Protein AF-A0A964A2E5-F1 (afdb_monomer_lite)

pLDDT: mean 71.58, std 12.1, range [39.47, 91.44]

Sequence (120 aa):
MNFITDIFKSQIRKDCERVFTFLEKDGFEKSFAVFGTESTLTYKKNDIRLTLMWYLSGENPWFLIQIKEKEISLEDLEPEIRNRYKFIKPGQQKFLNWAWKFMKRKEYLELIALQIKNAL

Structure (mmCIF, N/CA/C/O backbone):
data_AF-A0A964A2E5-F1
#
_entry.id   AF-A0A964A2E5-F1
#
loop_
_atom_site.group_PDB
_atom_site.id
_atom_site.type_symbol
_atom_site.label_atom_id
_atom_site.label_alt_id
_atom_site.label_comp_id
_atom_site.label_asym_id
_atom_site.label_entity_id
_atom_site.label_seq_id
_atom_site.pdbx_PDB_ins_code
_atom_site.Cartn_x
_atom_site.Cartn_y
_atom_site.Cartn_z
_atom_site.occupancy
_atom_site.B_iso_or_equiv
_atom_site.auth_seq_id
_atom_site.auth_comp_id
_atom_site.auth_asym_id
_atom_site.auth_atom_id
_atom_site.pdbx_PDB_model_num
ATOM 1 N N . MET A 1 1 ? 8.300 -12.867 -27.476 1.00 40.94 1 MET A N 1
ATOM 2 C CA . MET A 1 1 ? 8.451 -12.862 -26.004 1.00 40.94 1 MET A CA 1
ATOM 3 C C . MET A 1 1 ? 7.340 -11.972 -25.456 1.00 40.94 1 MET A C 1
ATOM 5 O O . MET A 1 1 ? 7.319 -10.795 -25.788 1.00 40.94 1 MET A O 1
ATOM 9 N N . ASN A 1 2 ? 6.330 -12.543 -24.791 1.00 39.88 2 ASN A N 1
ATOM 10 C CA . ASN A 1 2 ? 5.103 -11.827 -24.417 1.00 39.88 2 ASN A CA 1
ATOM 11 C C . ASN A 1 2 ? 5.371 -10.857 -23.256 1.00 39.88 2 ASN A C 1
ATOM 13 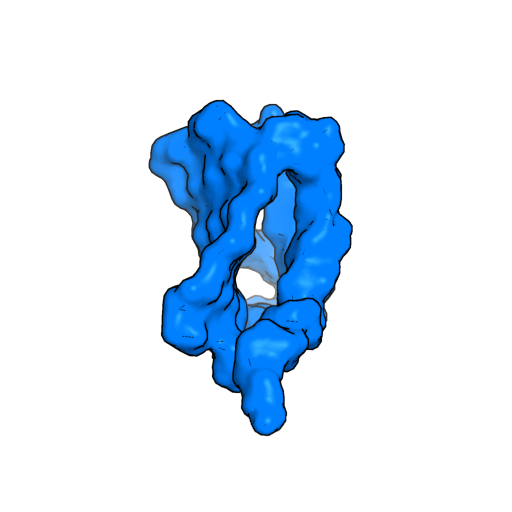O O . ASN A 1 2 ? 5.419 -11.266 -22.098 1.00 39.88 2 ASN A O 1
ATOM 17 N N . PHE A 1 3 ? 5.490 -9.568 -23.578 1.00 43.97 3 PHE A N 1
ATOM 18 C CA . PHE A 1 3 ? 5.645 -8.455 -22.629 1.00 43.97 3 PHE A CA 1
ATOM 19 C C . PHE A 1 3 ? 4.534 -8.424 -21.559 1.00 43.97 3 PHE A C 1
ATOM 21 O O . PHE A 1 3 ? 4.747 -7.998 -20.429 1.00 43.97 3 PHE A O 1
ATOM 28 N N . ILE A 1 4 ? 3.356 -8.957 -21.899 1.00 42.22 4 ILE A N 1
ATOM 29 C CA . ILE A 1 4 ? 2.181 -9.033 -21.022 1.00 42.22 4 ILE A CA 1
ATOM 30 C C . ILE A 1 4 ? 2.390 -10.029 -19.866 1.00 42.22 4 ILE A C 1
ATOM 32 O O . ILE A 1 4 ? 1.846 -9.832 -18.784 1.00 42.22 4 ILE A O 1
ATOM 36 N N . THR A 1 5 ? 3.215 -11.068 -20.038 1.00 39.47 5 THR A N 1
ATOM 37 C CA . THR A 1 5 ? 3.434 -12.100 -19.005 1.00 39.47 5 THR A CA 1
ATOM 38 C C . THR A 1 5 ? 4.441 -11.709 -17.917 1.00 39.4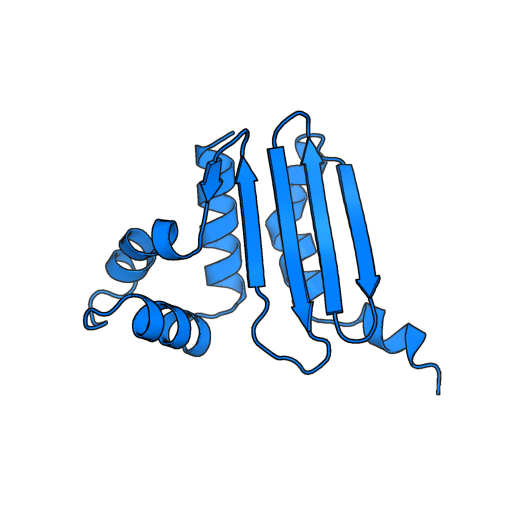7 5 THR A C 1
ATOM 40 O O . THR A 1 5 ? 4.347 -12.235 -16.808 1.00 39.47 5 THR A O 1
ATOM 43 N N . ASP A 1 6 ? 5.352 -10.764 -18.168 1.00 47.69 6 ASP A N 1
ATOM 44 C CA . ASP A 1 6 ? 6.330 -10.318 -17.157 1.00 47.69 6 ASP A CA 1
ATOM 45 C C . ASP A 1 6 ? 5.763 -9.261 -16.192 1.00 47.69 6 ASP A C 1
ATOM 47 O O . ASP A 1 6 ? 6.209 -9.154 -15.047 1.00 47.69 6 ASP A O 1
ATOM 51 N N . ILE A 1 7 ? 4.682 -8.578 -16.584 1.00 48.00 7 ILE A N 1
ATOM 52 C CA . ILE A 1 7 ? 3.932 -7.638 -15.730 1.00 48.00 7 ILE A CA 1
ATOM 53 C C . ILE A 1 7 ? 3.324 -8.356 -14.504 1.00 48.00 7 ILE A C 1
ATOM 55 O O . ILE A 1 7 ? 3.187 -7.773 -13.427 1.00 48.00 7 ILE A O 1
ATOM 59 N N . PHE A 1 8 ? 3.050 -9.662 -14.608 1.00 45.97 8 PHE A N 1
ATOM 60 C CA . PHE A 1 8 ? 2.505 -10.482 -13.517 1.00 45.97 8 PHE A CA 1
ATOM 61 C C . PHE A 1 8 ? 3.532 -10.882 -12.441 1.00 45.97 8 PHE A C 1
ATOM 63 O O . PHE A 1 8 ? 3.161 -11.495 -11.438 1.00 45.97 8 PHE A O 1
ATOM 70 N N . LYS A 1 9 ? 4.818 -10.533 -12.599 1.00 51.38 9 LYS A N 1
ATOM 71 C CA . LYS A 1 9 ? 5.896 -10.909 -11.664 1.00 51.38 9 LYS A CA 1
ATOM 72 C C . LYS A 1 9 ? 6.555 -9.730 -10.957 1.00 51.38 9 LYS A C 1
ATOM 74 O O . LYS A 1 9 ? 7.624 -9.898 -10.374 1.00 51.38 9 LYS A O 1
ATOM 79 N N . SER A 1 10 ? 5.925 -8.558 -10.942 1.00 66.25 10 SER A N 1
ATOM 80 C CA . SER A 1 10 ? 6.400 -7.472 -10.088 1.00 66.25 10 SER A CA 1
ATOM 81 C C . SER A 1 10 ? 6.417 -7.939 -8.625 1.00 66.25 10 SER A C 1
ATOM 83 O O . SER A 1 10 ? 5.373 -8.198 -8.025 1.00 66.25 10 SER A O 1
ATOM 85 N N . GLN A 1 11 ? 7.610 -8.065 -8.033 1.00 72.50 11 GLN A N 1
ATOM 86 C CA . GLN A 1 11 ? 7.770 -8.356 -6.604 1.00 72.50 11 GLN A CA 1
ATOM 87 C C . GLN A 1 11 ? 7.020 -7.316 -5.752 1.00 72.50 11 GLN A C 1
ATOM 89 O O . GLN A 1 11 ? 6.494 -7.665 -4.702 1.00 72.50 11 GLN A O 1
ATOM 94 N N . ILE A 1 12 ? 6.887 -6.076 -6.248 1.00 72.50 12 ILE A N 1
ATOM 95 C CA . ILE A 1 12 ? 6.082 -5.013 -5.626 1.00 72.50 12 ILE A CA 1
ATOM 96 C C . ILE A 1 12 ? 4.626 -5.460 -5.507 1.00 72.50 12 ILE A C 1
ATOM 98 O O . ILE A 1 12 ? 4.067 -5.390 -4.420 1.00 72.50 12 ILE A O 1
ATOM 102 N N . ARG A 1 13 ? 4.030 -5.985 -6.586 1.00 74.25 13 ARG A N 1
ATOM 103 C CA . ARG A 1 13 ? 2.643 -6.469 -6.568 1.00 74.25 13 ARG A CA 1
ATOM 104 C C . ARG A 1 13 ? 2.444 -7.543 -5.503 1.00 74.25 13 ARG A C 1
ATOM 106 O O . ARG A 1 13 ? 1.520 -7.433 -4.709 1.00 74.25 13 ARG A O 1
ATOM 113 N N . LYS A 1 14 ? 3.327 -8.545 -5.460 1.00 78.06 14 LYS A N 1
ATOM 114 C CA . LYS A 1 14 ? 3.248 -9.636 -4.474 1.00 78.06 14 LYS A CA 1
ATOM 115 C C . LYS A 1 14 ? 3.416 -9.131 -3.043 1.00 78.06 14 LYS A C 1
ATOM 117 O O . LYS A 1 14 ? 2.706 -9.581 -2.148 1.00 78.06 14 LYS A O 1
ATOM 122 N N . ASP A 1 15 ? 4.343 -8.199 -2.825 1.00 78.44 15 ASP A N 1
ATOM 123 C CA . ASP A 1 15 ? 4.555 -7.586 -1.515 1.00 78.44 15 ASP A CA 1
ATOM 124 C C . ASP A 1 15 ? 3.308 -6.805 -1.071 1.00 78.44 15 ASP A C 1
ATOM 126 O O . ASP A 1 15 ? 2.857 -6.982 0.061 1.00 78.44 15 ASP A O 1
ATOM 130 N N . CYS A 1 16 ? 2.713 -6.013 -1.969 1.00 76.31 16 CYS A N 1
ATOM 131 C CA . CYS A 1 16 ? 1.476 -5.275 -1.724 1.00 76.31 16 CYS A CA 1
ATOM 132 C C . CYS A 1 16 ? 0.295 -6.218 -1.457 1.00 76.31 16 CYS A C 1
ATOM 134 O O . CYS A 1 16 ? -0.363 -6.091 -0.430 1.00 76.31 16 CYS A O 1
ATOM 136 N N . GLU A 1 17 ? 0.039 -7.191 -2.333 1.00 79.19 17 GLU A N 1
ATOM 137 C CA . GLU A 1 17 ? -1.053 -8.160 -2.171 1.00 79.19 17 GLU A CA 1
ATOM 138 C C . GLU A 1 17 ? -0.930 -8.918 -0.844 1.00 79.19 17 GLU A C 1
ATOM 140 O O . GLU A 1 17 ? -1.925 -9.076 -0.141 1.00 79.19 17 GLU A O 1
ATOM 145 N N . ARG A 1 18 ? 0.287 -9.310 -0.440 1.00 85.25 18 ARG A N 1
ATOM 146 C CA . ARG A 1 18 ? 0.519 -9.995 0.839 1.00 85.25 18 ARG A CA 1
ATOM 147 C C . ARG A 1 18 ? 0.255 -9.092 2.042 1.00 85.25 18 ARG A C 1
ATOM 149 O O . ARG A 1 18 ? -0.343 -9.539 3.016 1.00 85.25 18 ARG A O 1
ATOM 156 N N . VAL A 1 19 ? 0.745 -7.854 2.017 1.00 83.44 19 VAL A N 1
ATOM 157 C CA . VAL A 1 19 ? 0.593 -6.931 3.154 1.00 83.44 19 VAL A CA 1
ATOM 158 C C . VAL A 1 19 ? -0.861 -6.481 3.307 1.00 83.44 19 VAL A C 1
ATOM 160 O O . VAL A 1 19 ? -1.348 -6.388 4.431 1.00 83.44 19 VAL A O 1
ATOM 163 N N . PHE A 1 20 ? -1.576 -6.278 2.199 1.00 83.81 20 PHE A N 1
ATOM 164 C CA . PHE A 1 20 ? -2.945 -5.760 2.186 1.00 83.81 20 PHE A CA 1
ATOM 165 C C . PHE A 1 20 ? -4.036 -6.829 2.060 1.00 83.81 20 PHE A C 1
ATOM 167 O O . PHE A 1 20 ? -5.207 -6.476 1.972 1.00 83.81 20 PHE A O 1
ATOM 174 N N . THR A 1 21 ? -3.709 -8.126 2.145 1.00 86.81 21 THR A N 1
ATOM 175 C CA . THR A 1 21 ? -4.722 -9.205 2.118 1.00 86.81 21 THR A CA 1
ATOM 176 C C . THR A 1 21 ? -5.787 -9.027 3.213 1.00 86.81 21 THR A C 1
ATOM 178 O O . THR A 1 21 ? -6.913 -9.494 3.066 1.00 86.81 21 THR A O 1
ATOM 181 N N . PHE A 1 22 ? -5.459 -8.354 4.326 1.00 86.94 22 PHE A N 1
ATOM 182 C CA . PHE A 1 22 ? -6.441 -8.063 5.377 1.00 86.94 22 PHE A CA 1
ATOM 183 C C . PHE A 1 22 ? -7.598 -7.185 4.879 1.00 86.94 22 PHE A C 1
ATOM 185 O O . PHE A 1 22 ? -8.719 -7.392 5.319 1.00 86.94 22 PHE A O 1
ATOM 192 N N . LEU A 1 23 ? -7.365 -6.289 3.913 1.00 87.12 23 LEU A N 1
ATOM 193 C CA . LEU A 1 23 ? -8.421 -5.449 3.346 1.00 87.12 23 LEU A CA 1
ATOM 194 C C . LEU A 1 23 ? -9.469 -6.292 2.614 1.00 87.12 23 LEU A C 1
ATOM 196 O O . LEU A 1 23 ? -10.660 -6.049 2.765 1.00 87.12 23 LEU A O 1
ATOM 200 N N . GLU A 1 24 ? -9.047 -7.327 1.882 1.00 87.06 24 GLU A N 1
ATOM 201 C CA . GLU A 1 24 ? -9.980 -8.261 1.230 1.00 87.06 24 GLU A CA 1
ATOM 202 C C . GLU A 1 24 ? -10.826 -9.009 2.271 1.00 87.06 24 GLU A C 1
ATOM 204 O O . GLU A 1 24 ? -12.033 -9.163 2.094 1.00 87.06 24 GLU A O 1
ATOM 209 N N . LYS A 1 25 ? -10.217 -9.421 3.394 1.00 88.25 25 LYS A N 1
ATOM 210 C CA . LYS A 1 25 ? -10.939 -10.057 4.513 1.00 88.25 25 LYS A CA 1
ATOM 211 C C . LYS A 1 25 ? -11.943 -9.111 5.169 1.00 88.25 25 LYS A C 1
ATOM 213 O O . LYS A 1 25 ? -13.012 -9.553 5.573 1.00 88.25 25 LYS A O 1
ATOM 218 N N . ASP A 1 26 ? -11.617 -7.824 5.215 1.00 86.81 26 ASP A N 1
ATOM 219 C CA . ASP A 1 26 ? -12.490 -6.775 5.733 1.00 86.81 26 ASP A CA 1
ATOM 220 C C . ASP A 1 26 ? -13.540 -6.323 4.701 1.00 86.81 26 ASP A C 1
ATOM 222 O O . ASP A 1 26 ? -14.297 -5.390 4.965 1.00 86.81 26 ASP A O 1
ATOM 226 N N . GLY A 1 27 ? -13.631 -6.972 3.536 1.00 88.69 27 GLY A N 1
ATOM 227 C CA . GLY A 1 27 ? -14.657 -6.713 2.524 1.00 88.69 27 GLY A CA 1
ATOM 228 C C . GLY A 1 27 ? -14.347 -5.548 1.585 1.00 88.69 27 GLY A C 1
ATOM 229 O O . GLY A 1 27 ? -15.271 -4.964 1.025 1.00 88.69 27 GLY A O 1
ATOM 230 N N . PHE A 1 28 ? -13.075 -5.174 1.428 1.00 91.31 28 PHE A N 1
ATOM 231 C CA . PHE A 1 28 ? -12.664 -4.262 0.363 1.00 91.31 28 PHE A CA 1
ATOM 232 C C . PH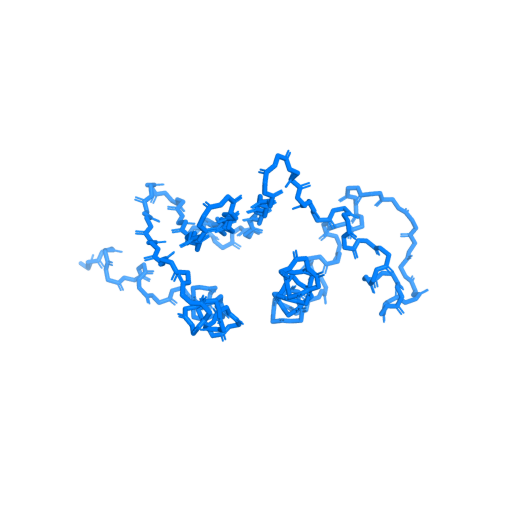E A 1 28 ? -12.673 -4.972 -0.988 1.00 91.31 28 PHE A C 1
ATOM 234 O O . PHE A 1 28 ? -12.098 -6.049 -1.153 1.00 91.31 28 PHE A O 1
ATOM 241 N N . GLU A 1 29 ? -13.253 -4.311 -1.980 1.00 91.44 29 GLU A N 1
ATOM 242 C CA . GLU A 1 29 ? -13.124 -4.686 -3.378 1.00 91.44 29 GLU A CA 1
ATOM 243 C C . GLU A 1 29 ? -11.710 -4.366 -3.859 1.00 91.44 29 GLU A C 1
ATOM 245 O O . GLU A 1 29 ? -11.217 -3.249 -3.683 1.00 91.44 29 GLU A O 1
ATOM 250 N N . LYS A 1 30 ? -11.056 -5.349 -4.478 1.00 89.62 30 LYS A N 1
ATOM 251 C CA . LYS A 1 30 ? -9.713 -5.209 -5.042 1.00 89.62 30 LYS A CA 1
ATOM 252 C C . LYS A 1 30 ? -9.787 -5.095 -6.560 1.00 89.62 30 LYS A C 1
ATOM 254 O O . LYS A 1 30 ? -10.344 -5.971 -7.218 1.00 89.62 30 LYS A O 1
ATOM 259 N N . SER A 1 31 ? -9.140 -4.083 -7.125 1.00 87.94 31 SER A N 1
ATOM 260 C CA . SER A 1 31 ? -8.977 -3.922 -8.572 1.00 87.94 31 SER A CA 1
ATOM 261 C C . SER A 1 31 ? -7.524 -3.651 -8.939 1.00 87.94 31 SER A C 1
ATOM 263 O O . SER A 1 31 ? -6.820 -2.941 -8.228 1.00 87.94 31 SER A O 1
ATOM 265 N N . PHE A 1 32 ? -7.080 -4.186 -10.073 1.00 85.06 32 PHE A N 1
ATOM 266 C CA . PHE A 1 32 ? -5.733 -3.983 -10.600 1.00 85.06 32 PHE A CA 1
ATOM 267 C C . PHE A 1 32 ? -5.813 -3.461 -12.035 1.00 85.06 32 PHE A C 1
ATOM 269 O O . PHE A 1 32 ? -6.553 -4.017 -12.845 1.00 85.06 32 PHE A O 1
ATOM 276 N N . ALA A 1 33 ? -5.050 -2.416 -12.344 1.00 83.81 33 ALA A N 1
ATOM 277 C CA . ALA A 1 33 ? -4.996 -1.788 -13.657 1.00 83.81 33 ALA A CA 1
ATOM 278 C C . ALA A 1 33 ? -3.544 -1.536 -14.083 1.00 83.81 33 ALA A C 1
ATOM 280 O O . ALA A 1 33 ? -2.663 -1.356 -13.245 1.00 83.81 33 ALA A O 1
ATOM 281 N N . VAL A 1 34 ? -3.298 -1.529 -15.392 1.00 80.19 34 VAL A N 1
ATOM 282 C CA . VAL A 1 34 ? -1.986 -1.236 -15.982 1.00 80.19 34 VAL A CA 1
ATOM 283 C C . VAL A 1 34 ? -2.186 -0.240 -17.116 1.00 80.19 34 VAL A C 1
ATOM 285 O O . VAL A 1 34 ? -2.958 -0.507 -18.036 1.00 80.19 34 VAL A O 1
ATOM 288 N N . PHE A 1 35 ? -1.483 0.887 -17.054 1.00 79.88 35 PHE A N 1
ATOM 289 C CA . PHE A 1 35 ? -1.537 1.967 -18.035 1.00 79.88 35 PHE A CA 1
ATOM 290 C C . PHE A 1 35 ? -0.123 2.291 -18.519 1.00 79.88 35 PHE A C 1
ATOM 292 O O . PHE A 1 35 ? 0.647 2.982 -17.857 1.00 79.88 35 PHE A O 1
ATOM 299 N N . GLY A 1 36 ? 0.247 1.764 -19.688 1.00 80.12 36 GLY A N 1
ATOM 300 C CA . GLY A 1 36 ? 1.602 1.923 -20.220 1.00 80.12 36 GLY A CA 1
ATOM 301 C C . GLY A 1 36 ? 2.648 1.295 -19.294 1.00 80.12 36 GLY A C 1
ATOM 302 O O . GLY A 1 36 ? 2.665 0.079 -19.111 1.00 80.12 36 GLY A O 1
ATOM 303 N N . THR A 1 37 ? 3.526 2.122 -18.724 1.00 75.94 37 THR A N 1
ATOM 304 C CA . THR A 1 37 ? 4.540 1.703 -17.742 1.00 75.94 37 THR A CA 1
ATOM 305 C C . THR A 1 37 ? 4.056 1.786 -16.299 1.00 75.94 37 THR A C 1
ATOM 307 O O . THR A 1 37 ? 4.793 1.395 -15.400 1.00 75.94 37 THR A O 1
ATOM 310 N N . GLU A 1 38 ? 2.843 2.270 -16.059 1.00 77.38 38 GLU A N 1
ATOM 311 C CA . GLU A 1 38 ? 2.263 2.433 -14.733 1.00 77.38 38 GLU A CA 1
ATOM 312 C C . GLU A 1 38 ? 1.364 1.245 -14.384 1.00 77.38 38 GLU A C 1
ATOM 314 O O . GLU A 1 38 ? 0.642 0.703 -15.221 1.00 77.38 38 GLU A O 1
ATOM 319 N N . SER A 1 39 ? 1.422 0.800 -13.137 1.00 80.31 39 SER A N 1
ATOM 320 C CA . SER A 1 39 ? 0.585 -0.254 -12.578 1.00 80.31 39 SER A CA 1
ATOM 321 C C . SER A 1 39 ? -0.066 0.245 -11.303 1.00 80.31 39 SER A C 1
ATOM 323 O O . SER A 1 39 ? 0.611 0.811 -10.447 1.00 80.31 39 SER A O 1
ATOM 325 N N . THR A 1 40 ? -1.356 -0.032 -11.155 1.00 82.62 40 THR A N 1
ATOM 326 C CA . THR A 1 40 ? -2.168 0.470 -10.051 1.00 82.62 40 THR A CA 1
ATOM 327 C C . THR A 1 40 ? -2.947 -0.668 -9.406 1.00 82.62 40 THR A C 1
ATOM 329 O O . THR A 1 40 ? -3.621 -1.439 -10.086 1.00 82.62 40 THR A O 1
ATOM 332 N N . LEU A 1 41 ? -2.867 -0.782 -8.084 1.00 84.06 41 LEU A N 1
ATOM 333 C CA . LEU A 1 41 ? -3.663 -1.685 -7.259 1.00 84.06 41 LEU A CA 1
ATOM 334 C C . LEU A 1 41 ? -4.536 -0.852 -6.332 1.00 84.06 41 LEU A C 1
ATOM 336 O O . LEU A 1 41 ? -4.026 -0.074 -5.534 1.00 84.06 41 LEU A O 1
ATOM 340 N N . THR A 1 42 ? -5.842 -1.042 -6.410 1.00 87.19 42 THR A N 1
ATOM 341 C CA . THR A 1 42 ? -6.807 -0.293 -5.613 1.00 87.19 42 THR A CA 1
ATOM 342 C C . THR A 1 42 ? -7.596 -1.241 -4.727 1.00 87.19 42 THR A C 1
ATOM 344 O O . THR A 1 42 ? -8.072 -2.274 -5.194 1.00 87.19 42 THR A O 1
ATOM 347 N N . TYR A 1 43 ? -7.752 -0.868 -3.460 1.00 88.81 43 TYR A N 1
ATOM 348 C CA . TYR A 1 43 ? -8.705 -1.461 -2.530 1.00 88.81 43 TYR A CA 1
ATOM 349 C C . TYR A 1 43 ? -9.762 -0.415 -2.203 1.00 88.81 43 TYR A C 1
ATOM 351 O O . TYR A 1 43 ? -9.420 0.699 -1.802 1.00 88.81 43 TYR A O 1
ATOM 359 N N . LYS A 1 44 ? -11.040 -0.756 -2.350 1.00 87.94 44 LYS A N 1
ATOM 360 C CA . LYS A 1 44 ? -12.145 0.164 -2.088 1.00 87.94 44 LYS A CA 1
ATOM 361 C C . LYS A 1 44 ? -13.217 -0.482 -1.218 1.00 87.94 44 LYS A C 1
ATOM 363 O O . LYS A 1 44 ? -13.651 -1.593 -1.490 1.00 87.94 44 LYS A O 1
ATOM 368 N N . LYS A 1 45 ? -13.681 0.246 -0.206 1.00 88.38 45 LYS A N 1
ATOM 369 C CA . LYS A 1 45 ? -14.857 -0.105 0.594 1.00 88.38 45 LYS A CA 1
ATOM 370 C C . LYS A 1 45 ? -15.545 1.176 1.036 1.00 88.38 45 LYS A C 1
ATOM 372 O O . LYS A 1 45 ? -14.930 1.982 1.730 1.00 88.38 45 LYS A O 1
ATOM 377 N N . ASN A 1 46 ? -16.813 1.352 0.670 1.00 85.50 46 ASN A N 1
ATOM 378 C CA . ASN A 1 46 ? -17.578 2.568 0.970 1.00 85.50 46 ASN A CA 1
ATOM 379 C C . ASN A 1 46 ? -16.789 3.834 0.553 1.00 85.50 46 ASN A C 1
ATOM 381 O O . ASN A 1 46 ? -16.353 3.931 -0.598 1.00 85.50 46 ASN A O 1
ATOM 385 N N . ASP A 1 47 ? -16.550 4.748 1.498 1.00 81.94 47 ASP A N 1
ATOM 386 C CA . ASP A 1 47 ? -15.819 6.010 1.313 1.00 81.94 47 ASP A CA 1
ATOM 387 C C . ASP A 1 47 ? -14.294 5.871 1.476 1.00 81.94 47 ASP A C 1
ATOM 389 O O . ASP A 1 47 ? -13.571 6.865 1.537 1.00 81.94 47 ASP A O 1
ATOM 393 N N . ILE A 1 48 ? -13.780 4.645 1.590 1.00 80.38 48 ILE A N 1
ATOM 394 C CA . ILE A 1 48 ? -12.357 4.368 1.789 1.00 80.38 48 ILE A CA 1
ATOM 395 C C . ILE A 1 48 ? -11.787 3.788 0.501 1.00 80.38 48 ILE A C 1
ATOM 397 O O . ILE A 1 48 ? -12.289 2.796 -0.033 1.00 80.38 48 ILE A O 1
ATOM 401 N N . ARG A 1 49 ? -10.714 4.405 0.005 1.00 84.50 49 ARG A N 1
ATOM 402 C CA . ARG A 1 49 ? -9.986 3.990 -1.190 1.00 84.50 49 ARG A CA 1
ATOM 403 C C . ARG A 1 49 ? -8.486 4.038 -0.933 1.00 84.50 49 ARG A C 1
ATOM 405 O O . ARG A 1 49 ? -7.881 5.098 -0.854 1.00 84.50 49 ARG A O 1
ATOM 412 N N . LEU A 1 50 ? -7.861 2.874 -0.901 1.00 82.38 50 LEU A N 1
ATOM 413 C CA . LEU A 1 50 ? -6.412 2.755 -0.971 1.00 82.38 50 LEU A CA 1
ATOM 414 C C . LEU A 1 50 ? -6.006 2.559 -2.429 1.00 82.38 50 LEU A C 1
ATOM 416 O O . LEU A 1 50 ? -6.444 1.591 -3.043 1.00 82.38 50 LEU A O 1
ATOM 420 N N . THR A 1 51 ? -5.137 3.414 -2.960 1.00 81.56 51 THR A N 1
ATOM 421 C CA . THR A 1 51 ? -4.561 3.266 -4.300 1.00 81.56 51 THR A CA 1
ATOM 422 C C . THR A 1 51 ? -3.042 3.169 -4.203 1.00 81.56 51 THR A C 1
ATOM 424 O O . THR A 1 51 ? -2.360 4.046 -3.680 1.00 81.56 51 THR A O 1
ATOM 427 N N . LEU A 1 52 ? -2.494 2.079 -4.720 1.00 78.94 52 LEU A N 1
ATOM 428 C CA . LEU A 1 52 ? -1.062 1.839 -4.806 1.00 78.94 52 LEU A CA 1
ATOM 429 C C . LEU A 1 52 ? -0.646 1.922 -6.261 1.00 78.94 52 LEU A C 1
ATOM 431 O O . LEU A 1 52 ? -1.184 1.180 -7.073 1.00 78.94 52 LEU A O 1
ATOM 435 N N . MET A 1 53 ? 0.324 2.766 -6.576 1.00 77.38 53 MET A N 1
ATOM 436 C CA . MET A 1 53 ? 0.791 2.987 -7.936 1.00 77.38 53 MET A CA 1
ATOM 437 C C . MET A 1 53 ? 2.287 2.701 -8.029 1.00 77.38 53 MET A C 1
ATOM 439 O O . MET A 1 53 ? 3.056 3.024 -7.127 1.00 77.38 53 MET A O 1
ATOM 443 N N . TRP A 1 54 ? 2.733 2.064 -9.102 1.00 75.75 54 TRP A N 1
ATOM 444 C CA . TRP A 1 54 ? 4.153 1.818 -9.326 1.00 75.75 54 TRP A CA 1
ATOM 445 C C . TRP A 1 54 ? 4.497 1.743 -10.801 1.00 75.75 54 TRP A C 1
ATOM 447 O O . TRP A 1 54 ? 3.691 1.308 -11.620 1.00 75.75 54 TRP A O 1
ATOM 457 N N . TYR A 1 55 ? 5.733 2.109 -11.126 1.00 71.56 55 TYR A N 1
ATOM 458 C CA . TYR A 1 55 ? 6.237 2.052 -12.490 1.00 71.56 55 TYR A CA 1
ATOM 459 C C . TYR A 1 55 ? 6.997 0.746 -12.749 1.00 71.56 55 TYR A C 1
ATOM 461 O O . TYR A 1 55 ? 7.758 0.255 -11.911 1.00 71.56 55 TYR A O 1
ATOM 469 N N . LEU A 1 56 ? 6.812 0.177 -13.942 1.00 62.16 56 LEU A N 1
ATOM 470 C CA . LEU A 1 56 ? 7.487 -1.036 -14.420 1.00 62.16 56 LEU A CA 1
ATOM 471 C C . LEU A 1 56 ? 9.007 -0.857 -14.543 1.00 62.16 56 LEU A C 1
ATOM 473 O O . LEU A 1 56 ? 9.736 -1.842 -14.472 1.00 62.16 56 LEU A O 1
ATOM 477 N N . SER A 1 57 ? 9.486 0.385 -14.671 1.00 62.03 57 SER A N 1
ATOM 478 C CA . SER A 1 57 ? 10.913 0.736 -14.659 1.00 62.03 57 SER A CA 1
ATOM 479 C C . SER A 1 57 ? 11.602 0.453 -13.316 1.00 62.03 57 SER A C 1
ATOM 481 O O . SER A 1 57 ? 12.820 0.577 -13.217 1.00 62.03 57 SER A O 1
ATOM 483 N N . GLY A 1 58 ? 10.850 0.062 -12.279 1.00 54.16 58 GLY A N 1
ATOM 484 C CA . GLY A 1 58 ? 11.378 -0.123 -10.929 1.00 54.16 58 GLY A CA 1
ATOM 485 C C . GLY A 1 58 ? 11.591 1.195 -10.186 1.00 54.16 58 GLY A C 1
ATOM 486 O O . GLY A 1 58 ? 12.171 1.187 -9.099 1.00 54.16 58 GLY A O 1
ATOM 487 N N . GLU A 1 59 ? 11.114 2.309 -10.752 1.00 55.66 59 GLU A N 1
ATOM 488 C CA . GLU A 1 59 ? 11.020 3.583 -10.048 1.00 55.66 59 GLU A CA 1
ATOM 489 C C . GLU A 1 59 ? 10.120 3.462 -8.815 1.00 55.66 59 GLU A C 1
ATOM 491 O O . GLU A 1 59 ? 9.299 2.547 -8.685 1.00 55.66 59 GLU A O 1
ATOM 496 N N . ASN A 1 60 ? 10.341 4.376 -7.870 1.00 59.00 60 ASN A N 1
ATOM 497 C CA . ASN A 1 60 ? 9.734 4.324 -6.551 1.00 59.00 60 ASN A CA 1
ATOM 498 C C . ASN A 1 60 ? 8.200 4.249 -6.680 1.00 59.00 60 ASN A C 1
ATOM 500 O O . ASN A 1 60 ? 7.612 5.168 -7.249 1.00 59.00 60 ASN A O 1
ATOM 504 N N . PRO A 1 61 ? 7.542 3.185 -6.181 1.00 60.75 61 PRO A N 1
ATOM 505 C CA . PRO A 1 61 ? 6.094 3.145 -6.096 1.00 60.75 61 PRO A CA 1
ATOM 506 C C . PRO A 1 61 ? 5.603 4.355 -5.304 1.00 60.75 61 PRO A C 1
ATOM 508 O O . PRO A 1 61 ? 6.165 4.705 -4.264 1.00 60.75 61 PRO A O 1
ATOM 511 N N . TRP A 1 62 ? 4.551 4.979 -5.810 1.00 62.56 62 TRP A N 1
ATOM 512 C CA . TRP A 1 62 ? 3.840 6.035 -5.121 1.00 62.56 62 TRP A CA 1
ATOM 513 C C . TRP A 1 62 ? 2.571 5.451 -4.498 1.00 62.56 62 TRP A C 1
ATOM 515 O O . TRP A 1 62 ? 1.847 4.657 -5.097 1.00 62.56 62 TRP A O 1
ATOM 525 N N . PHE A 1 63 ? 2.317 5.821 -3.252 1.00 64.69 63 PHE A N 1
ATOM 526 C CA . PHE A 1 63 ? 1.147 5.414 -2.495 1.00 64.69 63 PHE A CA 1
ATOM 527 C C . PHE A 1 63 ? 0.234 6.618 -2.323 1.00 64.69 63 PHE A C 1
ATOM 529 O O . PHE A 1 63 ? 0.692 7.682 -1.905 1.00 64.69 63 PHE A O 1
ATOM 536 N N . LEU A 1 64 ? -1.049 6.423 -2.610 1.00 65.25 64 LEU A N 1
ATOM 537 C CA . LEU A 1 64 ? -2.094 7.388 -2.317 1.00 65.25 64 LEU A CA 1
ATOM 538 C C . LEU A 1 64 ? -3.185 6.684 -1.513 1.00 65.25 64 LEU A C 1
ATOM 540 O O . LEU A 1 64 ? -3.878 5.792 -2.009 1.00 65.25 64 LEU A O 1
ATOM 544 N N . ILE A 1 65 ? -3.332 7.070 -0.252 1.00 64.88 65 ILE A N 1
ATOM 545 C CA . ILE A 1 65 ? -4.382 6.544 0.614 1.00 64.88 65 ILE A CA 1
ATOM 546 C C . ILE A 1 65 ? -5.441 7.629 0.740 1.00 64.88 65 ILE A C 1
ATOM 548 O O . ILE A 1 65 ? -5.160 8.716 1.230 1.00 64.88 65 ILE A O 1
ATOM 552 N N . GLN A 1 66 ? -6.666 7.333 0.332 1.00 66.06 66 GLN A N 1
ATOM 553 C CA . GLN A 1 66 ? -7.797 8.231 0.493 1.00 66.06 66 GLN A CA 1
ATOM 554 C C . GLN A 1 66 ? -8.798 7.604 1.466 1.00 66.06 66 GLN A C 1
ATOM 556 O O . GLN A 1 66 ? -9.343 6.526 1.225 1.00 66.06 66 GLN A O 1
ATOM 561 N N . ILE A 1 67 ? -9.040 8.273 2.589 1.00 63.47 67 ILE A N 1
ATOM 562 C CA . ILE A 1 67 ? -10.012 7.860 3.603 1.00 63.47 67 ILE A CA 1
ATOM 563 C C . ILE A 1 67 ? -11.041 8.983 3.738 1.00 63.47 67 ILE A C 1
ATOM 565 O O . ILE A 1 67 ? -10.737 10.043 4.285 1.00 63.47 67 ILE A O 1
ATOM 569 N N . LYS A 1 68 ? -12.271 8.758 3.258 1.00 67.06 68 LYS A N 1
ATOM 570 C CA . LYS A 1 68 ? -13.313 9.794 3.141 1.00 67.06 68 LYS A CA 1
ATOM 571 C C . LYS A 1 68 ? -12.819 10.956 2.259 1.00 67.06 68 LYS A C 1
ATOM 573 O O . LYS A 1 68 ? -12.373 10.733 1.136 1.00 67.06 68 LYS A O 1
ATOM 578 N N . GLU A 1 69 ? -12.864 12.185 2.771 1.00 58.97 69 GLU A N 1
ATOM 579 C CA . GLU A 1 69 ? -12.328 13.395 2.126 1.00 58.97 69 GLU A CA 1
ATOM 580 C C . GLU A 1 69 ? -10.852 13.657 2.465 1.00 58.97 69 GLU A C 1
ATOM 582 O O . GLU A 1 69 ? -10.274 14.629 1.988 1.00 58.97 69 GLU A O 1
ATOM 587 N N . LYS A 1 70 ? -10.230 12.818 3.305 1.00 63.00 70 LYS A N 1
ATOM 588 C CA . LYS A 1 70 ? -8.853 13.015 3.751 1.00 63.00 70 LYS A CA 1
ATOM 589 C C . LYS A 1 70 ? -7.905 12.130 2.952 1.00 63.00 70 LYS A C 1
ATOM 591 O O . LYS A 1 70 ? -8.026 10.904 2.954 1.00 63.00 70 LYS A O 1
ATOM 596 N N . GLU A 1 71 ? -6.929 12.750 2.310 1.00 69.19 71 GLU A N 1
ATOM 597 C CA . GLU A 1 71 ? -5.767 12.041 1.788 1.00 69.19 71 GLU A CA 1
ATOM 598 C C . GLU A 1 71 ? -4.771 11.846 2.931 1.00 69.19 71 GLU A C 1
ATOM 600 O O . GLU A 1 71 ? -4.411 12.803 3.617 1.00 69.19 71 GLU A O 1
ATOM 605 N N . ILE A 1 72 ? -4.383 10.5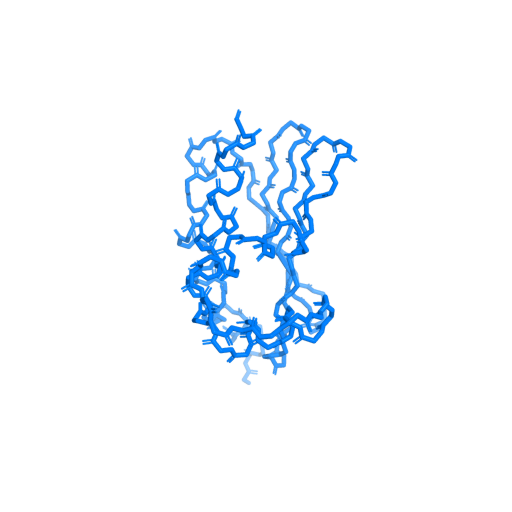95 3.174 1.00 65.31 72 ILE A N 1
ATOM 606 C CA . ILE A 1 72 ? -3.243 10.272 4.025 1.00 65.31 72 ILE A CA 1
ATOM 607 C C . ILE A 1 72 ? -2.049 10.151 3.095 1.00 65.31 72 ILE A C 1
ATOM 609 O O . ILE A 1 72 ? -1.991 9.259 2.237 1.00 65.31 72 ILE A O 1
ATOM 613 N N . SER A 1 73 ? -1.117 11.076 3.260 1.00 65.50 73 SER A N 1
ATOM 614 C CA . SER A 1 73 ? 0.096 11.131 2.469 1.00 65.50 73 SER A CA 1
ATOM 615 C C . SER A 1 73 ? 1.259 10.493 3.229 1.00 65.50 73 SER A C 1
ATOM 617 O O . SER A 1 73 ? 1.156 10.078 4.385 1.00 65.50 73 SER A O 1
ATOM 619 N N . LEU A 1 74 ? 2.399 10.356 2.562 1.00 63.25 74 LEU A N 1
ATOM 620 C CA . LEU A 1 74 ? 3.579 9.734 3.161 1.00 63.25 74 LEU A CA 1
ATOM 621 C C . LEU A 1 74 ? 4.200 10.607 4.256 1.00 63.25 74 LEU A C 1
ATOM 623 O O . LEU A 1 74 ? 4.869 10.099 5.153 1.00 63.25 74 LEU A O 1
ATOM 627 N N . GLU A 1 75 ? 3.952 11.910 4.192 1.00 66.81 75 GLU A N 1
ATOM 628 C CA . GLU A 1 75 ? 4.304 12.904 5.198 1.00 66.81 75 GLU A CA 1
ATOM 629 C C . GLU A 1 75 ? 3.625 12.606 6.544 1.00 66.81 75 GLU A C 1
ATOM 631 O O . GLU A 1 75 ? 4.249 12.792 7.588 1.00 66.81 75 GLU A O 1
ATOM 636 N N . ASP A 1 76 ? 2.406 12.053 6.547 1.00 68.81 76 ASP A N 1
ATOM 637 C CA . ASP A 1 76 ? 1.723 11.645 7.784 1.00 68.81 76 ASP A CA 1
ATOM 638 C C . ASP A 1 76 ? 2.454 10.491 8.503 1.00 68.81 76 ASP A C 1
ATOM 640 O O . ASP A 1 76 ? 2.344 10.337 9.720 1.00 68.81 76 ASP A O 1
ATOM 644 N N . LEU A 1 77 ? 3.256 9.701 7.774 1.00 70.94 77 LEU A N 1
ATOM 645 C CA . LEU A 1 77 ? 4.074 8.608 8.320 1.00 70.94 77 LEU A CA 1
ATOM 646 C C . LEU A 1 77 ? 5.423 9.087 8.873 1.00 70.94 77 LEU A C 1
ATOM 648 O O . LEU A 1 77 ? 6.139 8.316 9.522 1.00 70.94 77 LEU A O 1
ATOM 652 N N . GLU A 1 78 ? 5.806 10.343 8.618 1.00 71.50 78 GLU A N 1
ATOM 653 C CA . GLU A 1 78 ? 7.112 10.888 8.994 1.00 71.50 78 GLU A CA 1
ATOM 654 C C . GLU A 1 78 ? 7.437 10.704 10.490 1.00 71.50 78 GLU A C 1
ATOM 656 O O . GLU A 1 78 ? 8.542 10.232 10.788 1.00 71.50 78 GLU A O 1
ATOM 661 N N . PRO A 1 79 ? 6.527 10.989 11.445 1.00 75.19 79 PRO A N 1
ATOM 662 C CA . PRO A 1 79 ? 6.816 10.826 12.869 1.00 75.19 79 PRO A CA 1
ATOM 663 C C . PRO A 1 79 ? 7.150 9.378 13.255 1.00 75.19 79 PRO A C 1
ATOM 665 O O . PRO A 1 79 ? 8.083 9.135 14.025 1.00 75.19 79 PRO A O 1
ATOM 668 N N . GLU A 1 80 ? 6.436 8.401 12.694 1.00 76.31 80 GLU A N 1
ATOM 669 C CA . GLU A 1 80 ? 6.652 6.979 12.980 1.00 76.31 80 GLU A CA 1
ATOM 670 C C . GLU A 1 80 ? 7.959 6.470 12.384 1.00 76.31 80 GLU A C 1
ATOM 672 O O . GLU A 1 80 ? 8.704 5.738 13.045 1.00 76.31 80 GLU A O 1
ATOM 677 N N . ILE A 1 81 ? 8.284 6.905 11.164 1.00 73.19 81 ILE A N 1
ATOM 678 C CA . ILE A 1 81 ? 9.567 6.599 10.533 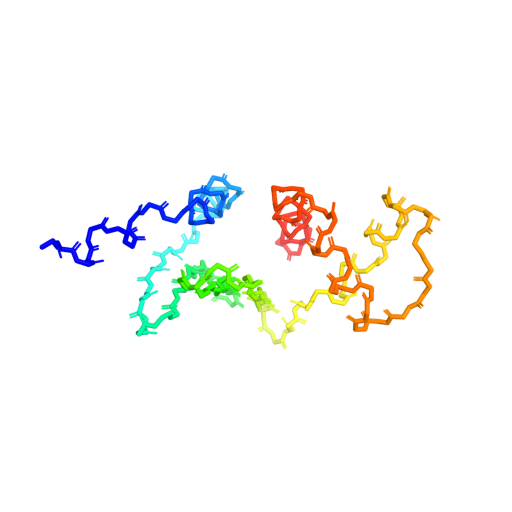1.00 73.19 81 ILE A CA 1
ATOM 679 C C . ILE A 1 81 ? 10.702 7.227 11.352 1.00 73.19 81 ILE A C 1
ATOM 681 O O . ILE A 1 81 ? 11.679 6.548 11.659 1.00 73.19 81 ILE A O 1
ATOM 685 N N . ARG A 1 82 ? 10.583 8.485 11.793 1.00 70.94 82 ARG A N 1
ATOM 686 C CA . ARG A 1 82 ? 11.602 9.127 12.645 1.00 70.94 82 ARG A CA 1
ATOM 687 C C . ARG A 1 82 ? 11.785 8.407 13.976 1.00 70.94 82 ARG A C 1
ATOM 689 O O . ARG A 1 82 ? 12.917 8.240 14.423 1.00 70.94 82 ARG A O 1
ATOM 696 N N . ASN A 1 83 ? 10.702 7.942 14.593 1.00 77.50 83 ASN A N 1
ATOM 697 C CA . ASN A 1 83 ? 10.792 7.201 15.847 1.00 77.50 83 ASN A CA 1
ATOM 698 C C . ASN A 1 83 ? 11.482 5.836 15.666 1.00 77.50 83 ASN A C 1
ATOM 700 O O . ASN A 1 83 ? 12.275 5.427 16.516 1.00 77.50 83 ASN A O 1
ATOM 704 N N . ARG A 1 84 ? 11.234 5.147 14.542 1.00 74.81 84 ARG A N 1
ATOM 705 C CA . ARG A 1 84 ? 11.925 3.890 14.196 1.00 74.81 84 ARG A CA 1
ATOM 706 C C . ARG A 1 84 ? 13.391 4.108 13.816 1.00 74.81 84 ARG A C 1
ATOM 708 O O . ARG A 1 84 ? 14.235 3.281 14.145 1.00 74.81 84 ARG A O 1
ATOM 715 N N . TYR A 1 85 ? 13.706 5.235 13.183 1.00 73.00 85 TYR A N 1
ATOM 716 C CA . TYR A 1 85 ? 15.042 5.576 12.700 1.00 73.00 85 TYR A CA 1
ATOM 717 C C . TYR A 1 85 ? 15.517 6.899 13.316 1.00 73.00 85 TYR A C 1
ATOM 719 O O . TYR A 1 85 ? 15.678 7.917 12.639 1.00 73.00 85 TYR A O 1
ATOM 727 N N . LYS A 1 86 ? 15.788 6.864 14.626 1.00 67.12 86 LYS A N 1
ATOM 728 C CA . LYS A 1 86 ? 16.124 8.031 15.470 1.00 67.12 86 LYS A CA 1
ATOM 729 C C . LYS A 1 86 ? 17.365 8.828 15.037 1.00 67.12 86 LYS A C 1
ATOM 731 O O . LYS A 1 86 ? 17.639 9.885 15.591 1.00 67.12 86 LYS A O 1
ATOM 736 N N . PHE A 1 87 ? 18.116 8.334 14.056 1.00 67.69 87 PHE A N 1
ATOM 737 C CA . PHE A 1 87 ? 19.357 8.931 13.560 1.00 67.69 87 PHE A CA 1
ATOM 738 C C . PHE A 1 87 ? 19.169 9.807 12.308 1.00 67.69 87 PHE A C 1
ATOM 740 O O . PHE A 1 87 ? 20.133 10.413 11.838 1.00 67.69 87 PHE A O 1
ATOM 747 N N . ILE A 1 88 ? 17.959 9.886 11.739 1.00 64.81 88 ILE A N 1
ATOM 748 C CA . ILE A 1 88 ? 17.725 10.627 10.490 1.00 64.81 88 ILE A CA 1
ATOM 749 C C . ILE A 1 88 ? 17.504 12.122 10.763 1.00 64.81 88 ILE A C 1
ATOM 751 O O . ILE A 1 88 ? 16.584 12.513 11.484 1.00 64.81 88 ILE A O 1
ATOM 755 N N . LYS A 1 89 ? 18.307 12.976 10.113 1.00 62.19 89 LYS A N 1
ATOM 756 C CA . LYS A 1 89 ? 18.201 14.446 10.187 1.00 62.19 89 LYS A CA 1
ATOM 757 C C . LYS A 1 89 ? 16.915 14.986 9.510 1.00 62.19 89 LYS A C 1
ATOM 759 O O . LYS A 1 89 ? 16.346 14.313 8.646 1.00 62.19 89 LYS A O 1
ATOM 764 N N . PRO A 1 90 ? 16.408 16.169 9.907 1.00 58.44 90 PRO A N 1
ATOM 765 C CA . PRO A 1 90 ? 15.145 16.711 9.395 1.00 58.44 90 PRO A CA 1
ATOM 766 C C . PRO A 1 90 ? 15.179 17.206 7.936 1.00 58.44 90 PRO A C 1
ATOM 768 O O . PRO A 1 90 ? 16.207 17.677 7.452 1.00 58.44 90 PRO A O 1
ATOM 771 N N . GLY A 1 91 ? 14.021 17.117 7.261 1.00 62.69 91 GLY A N 1
ATOM 772 C CA . GLY A 1 91 ? 13.731 17.710 5.944 1.00 62.69 91 GLY A CA 1
ATOM 773 C C . GLY A 1 91 ? 12.692 16.908 5.147 1.00 62.69 91 GLY A C 1
ATOM 774 O O . GLY A 1 91 ? 13.033 15.832 4.688 1.00 62.69 91 GLY A O 1
ATOM 775 N N . GLN A 1 92 ? 11.473 17.422 4.941 1.00 57.41 92 GLN A N 1
ATOM 776 C CA . GLN A 1 92 ? 10.300 16.654 4.460 1.00 57.41 92 GLN A CA 1
ATOM 777 C C . GLN A 1 92 ? 10.550 15.847 3.165 1.00 57.41 92 GLN A C 1
ATOM 779 O O . GLN A 1 92 ? 10.593 14.618 3.196 1.00 57.41 92 GLN A O 1
ATOM 784 N N . GLN A 1 93 ? 10.845 16.505 2.036 1.00 56.28 93 GLN A N 1
ATOM 785 C CA . GLN A 1 93 ? 11.005 15.805 0.747 1.00 56.28 93 GLN A CA 1
ATOM 786 C C . GLN A 1 93 ? 12.260 14.913 0.681 1.00 56.28 93 GLN A C 1
ATOM 788 O O . GLN A 1 93 ? 12.265 13.841 0.073 1.00 56.28 93 GLN A O 1
ATOM 793 N N . LYS A 1 94 ? 13.362 15.352 1.302 1.00 64.25 94 LYS A N 1
ATOM 794 C CA . LYS A 1 94 ? 14.629 14.600 1.310 1.00 64.25 94 LYS A CA 1
ATOM 795 C C . LYS A 1 94 ? 14.564 13.404 2.257 1.00 64.25 94 LYS A C 1
ATOM 797 O O . LYS A 1 94 ? 15.148 12.369 1.952 1.00 64.25 94 LYS A O 1
ATOM 802 N N . PHE A 1 95 ? 13.843 13.540 3.366 1.00 63.03 95 PHE A N 1
ATOM 803 C CA . PHE A 1 95 ? 13.596 12.486 4.339 1.00 63.03 95 PHE A CA 1
ATOM 804 C C . PHE A 1 95 ? 12.761 11.369 3.735 1.00 63.03 95 PHE A C 1
ATOM 806 O O . PHE A 1 95 ? 13.160 10.225 3.869 1.00 63.03 95 PHE A O 1
ATOM 813 N N . LEU A 1 96 ? 11.671 11.676 3.027 1.00 59.72 96 LEU A N 1
ATOM 814 C CA . LEU A 1 96 ? 10.831 10.651 2.402 1.00 59.72 96 LEU A CA 1
ATOM 815 C C . LEU A 1 96 ? 11.585 9.883 1.314 1.00 59.72 96 LEU A C 1
ATOM 817 O O . LEU A 1 96 ? 11.579 8.653 1.303 1.00 59.72 96 LEU A O 1
ATOM 821 N N . ASN A 1 97 ? 12.339 10.594 0.472 1.00 61.59 97 ASN A N 1
ATOM 822 C CA . ASN A 1 97 ? 13.188 9.972 -0.546 1.00 61.59 97 ASN A CA 1
ATOM 823 C C . ASN A 1 97 ? 14.317 9.120 0.063 1.00 61.59 97 ASN A C 1
ATOM 825 O O . ASN A 1 97 ? 14.673 8.075 -0.484 1.00 61.59 97 ASN A O 1
ATOM 829 N N . TRP A 1 98 ? 14.895 9.555 1.187 1.00 64.62 98 TRP A N 1
ATOM 830 C CA . TRP A 1 98 ? 15.906 8.798 1.926 1.00 64.62 98 TRP A CA 1
ATOM 831 C C . TRP A 1 98 ? 15.285 7.584 2.624 1.00 64.62 98 TRP A C 1
ATOM 833 O O . TRP A 1 98 ? 15.753 6.467 2.442 1.00 64.62 98 TRP A O 1
ATOM 843 N N . ALA A 1 99 ? 14.193 7.771 3.361 1.00 61.19 99 ALA A N 1
ATOM 844 C CA . ALA A 1 99 ? 13.487 6.714 4.070 1.00 61.19 99 ALA A CA 1
ATOM 845 C C . ALA A 1 99 ? 13.057 5.627 3.091 1.00 61.19 99 ALA A C 1
ATOM 847 O O . ALA A 1 99 ? 13.276 4.460 3.363 1.00 61.19 99 ALA A O 1
ATOM 848 N N . TRP A 1 100 ? 12.574 5.996 1.908 1.00 61.97 100 TRP A N 1
ATOM 849 C CA . TRP A 1 100 ? 12.270 5.038 0.854 1.00 61.97 100 TRP A CA 1
ATOM 850 C C . TRP A 1 100 ? 13.512 4.308 0.308 1.00 61.97 100 TRP A C 1
ATOM 852 O O . TRP A 1 100 ? 13.475 3.100 0.089 1.00 61.97 100 TRP A O 1
ATOM 862 N N . LYS A 1 101 ? 14.636 5.014 0.115 1.00 61.16 101 LYS A N 1
ATOM 863 C CA . LYS A 1 101 ? 15.903 4.401 -0.330 1.00 61.16 101 LYS A CA 1
ATOM 864 C C . LYS A 1 101 ? 16.488 3.406 0.675 1.00 61.16 101 LYS A C 1
ATOM 866 O O . LYS A 1 101 ? 17.167 2.472 0.256 1.00 61.16 101 LYS A O 1
ATOM 871 N N . PHE A 1 102 ? 16.288 3.634 1.971 1.00 61.19 102 PHE A N 1
ATOM 872 C CA . PHE A 1 102 ? 16.974 2.894 3.035 1.00 61.19 102 PHE A CA 1
ATOM 873 C C . PHE A 1 102 ? 16.058 1.972 3.852 1.00 61.19 102 PHE A C 1
ATOM 875 O O . PHE A 1 102 ? 16.551 1.036 4.480 1.00 61.19 102 PHE A O 1
ATOM 882 N N . MET A 1 103 ? 14.742 2.185 3.832 1.00 67.88 103 MET A N 1
ATOM 883 C CA . MET A 1 103 ? 13.761 1.281 4.428 1.00 67.88 103 MET A CA 1
ATOM 884 C C . MET A 1 103 ? 13.486 0.124 3.476 1.00 67.88 103 MET A C 1
ATOM 886 O O . MET A 1 103 ? 13.311 0.301 2.269 1.00 67.88 103 MET A O 1
ATOM 890 N N . LYS A 1 104 ? 13.396 -1.092 4.017 1.00 70.12 104 LYS A N 1
ATOM 891 C CA . LYS A 1 104 ? 12.956 -2.224 3.203 1.00 70.12 104 LYS A CA 1
ATOM 892 C C . LYS A 1 104 ? 11.505 -1.989 2.801 1.00 70.12 104 LYS A C 1
ATOM 894 O O . LYS A 1 104 ? 10.661 -1.743 3.655 1.00 70.12 104 LYS A O 1
ATOM 899 N N . ARG A 1 105 ? 11.192 -2.179 1.517 1.00 72.31 105 ARG A N 1
ATOM 900 C CA . ARG A 1 105 ? 9.829 -2.062 0.965 1.00 72.31 105 ARG A CA 1
ATOM 901 C C . ARG A 1 105 ? 8.761 -2.709 1.854 1.00 72.31 105 ARG A C 1
ATOM 903 O O . ARG A 1 105 ? 7.720 -2.115 2.087 1.00 72.31 105 ARG A O 1
ATOM 910 N N . LYS A 1 106 ? 9.029 -3.907 2.382 1.00 73.69 106 LYS A N 1
ATOM 911 C CA . LYS A 1 106 ? 8.119 -4.613 3.296 1.00 73.69 106 LYS A CA 1
ATOM 912 C C . LYS A 1 106 ? 7.771 -3.788 4.546 1.00 73.69 106 LYS A C 1
ATOM 914 O O . LYS A 1 106 ? 6.596 -3.659 4.856 1.00 73.69 106 LYS A O 1
ATOM 919 N N . GLU A 1 107 ? 8.772 -3.238 5.232 1.00 75.56 107 GLU A N 1
ATOM 920 C CA . GLU A 1 107 ? 8.592 -2.458 6.471 1.00 75.56 107 GLU A CA 1
ATOM 921 C C . GLU A 1 107 ? 7.763 -1.198 6.212 1.00 75.56 107 GLU A C 1
ATOM 923 O O . GLU A 1 107 ? 6.937 -0.799 7.031 1.00 75.56 107 GLU A O 1
ATOM 928 N N . TYR A 1 108 ? 7.952 -0.612 5.032 1.00 74.19 108 TYR A N 1
ATOM 929 C CA . TYR A 1 108 ? 7.201 0.547 4.589 1.00 74.19 108 TYR A CA 1
ATOM 930 C C . TYR A 1 108 ? 5.727 0.228 4.316 1.00 74.19 108 TYR A C 1
ATOM 932 O O . TYR A 1 108 ? 4.834 0.924 4.793 1.00 74.19 108 TYR A O 1
ATOM 940 N N . LEU A 1 109 ? 5.454 -0.859 3.588 1.00 76.38 109 LEU A N 1
ATOM 941 C CA . LEU A 1 109 ? 4.084 -1.316 3.341 1.00 76.38 109 LEU A CA 1
ATOM 942 C C . LEU A 1 109 ? 3.363 -1.657 4.655 1.00 76.38 109 LEU A C 1
ATOM 944 O O . LEU A 1 109 ? 2.177 -1.376 4.799 1.00 76.38 109 LEU A O 1
ATOM 948 N N . GLU A 1 110 ? 4.074 -2.239 5.625 1.00 81.19 110 GLU A N 1
ATOM 949 C CA . GLU A 1 110 ? 3.529 -2.564 6.948 1.00 81.19 110 GLU A CA 1
ATOM 950 C C . GLU A 1 110 ? 3.172 -1.316 7.771 1.00 81.19 110 GLU A C 1
ATOM 952 O O . GLU A 1 110 ? 2.177 -1.338 8.495 1.00 81.19 110 GLU A O 1
ATOM 957 N N . LEU A 1 111 ? 3.931 -0.221 7.643 1.00 78.31 111 LEU A N 1
ATOM 958 C CA . LEU A 1 111 ? 3.584 1.073 8.248 1.00 78.31 111 LEU A CA 1
ATOM 959 C C . LEU A 1 111 ? 2.290 1.642 7.665 1.00 78.31 111 LEU A C 1
ATOM 961 O O . LEU A 1 111 ? 1.398 2.036 8.412 1.00 78.31 111 LEU A O 1
ATOM 965 N N . ILE A 1 112 ? 2.157 1.613 6.338 1.00 76.44 112 ILE A N 1
ATOM 966 C CA . ILE A 1 112 ? 0.927 2.038 5.664 1.00 76.44 112 ILE A CA 1
ATOM 967 C C . ILE A 1 112 ? -0.263 1.190 6.125 1.00 76.44 112 ILE A C 1
ATOM 969 O O . ILE A 1 112 ? -1.314 1.722 6.480 1.00 76.44 112 ILE A O 1
ATOM 973 N N . ALA A 1 113 ? -0.097 -0.132 6.163 1.00 79.94 113 ALA A N 1
ATOM 974 C CA . ALA A 1 113 ? -1.138 -1.038 6.633 1.00 79.94 113 ALA A CA 1
ATOM 975 C C . ALA A 1 113 ? -1.577 -0.730 8.072 1.00 79.94 113 ALA A C 1
ATOM 977 O O . ALA A 1 113 ? -2.765 -0.828 8.374 1.00 79.94 113 ALA A O 1
ATOM 978 N N . LEU A 1 114 ? -0.644 -0.347 8.951 1.00 81.56 114 LEU A N 1
ATOM 979 C CA . LEU A 1 114 ? -0.958 0.044 10.324 1.00 81.56 114 LEU A CA 1
ATOM 980 C C . LEU A 1 114 ? -1.798 1.325 10.377 1.00 81.56 114 LEU A C 1
ATOM 982 O O . LEU A 1 114 ? -2.796 1.347 11.091 1.00 81.56 114 LEU A O 1
ATOM 986 N N . GLN A 1 115 ? -1.451 2.353 9.597 1.00 76.31 115 GLN A N 1
ATOM 987 C CA . GLN A 1 115 ? -2.252 3.581 9.547 1.00 76.31 115 GLN A CA 1
ATOM 988 C C . GLN A 1 115 ? -3.673 3.328 9.067 1.00 76.31 115 GLN A C 1
ATOM 990 O O . GLN A 1 115 ? -4.622 3.838 9.652 1.00 76.31 115 GLN A O 1
ATOM 995 N N . ILE A 1 116 ? -3.828 2.495 8.037 1.00 75.62 116 ILE A N 1
ATOM 996 C CA . ILE A 1 116 ? -5.153 2.142 7.530 1.00 75.62 116 ILE A CA 1
ATOM 997 C C . ILE A 1 116 ? -5.949 1.418 8.613 1.00 75.62 116 ILE A C 1
ATOM 999 O O . ILE A 1 116 ? -7.088 1.784 8.861 1.00 75.62 116 ILE A O 1
ATOM 1003 N N . LYS A 1 117 ? -5.346 0.451 9.316 1.00 79.25 117 LYS A N 1
ATOM 1004 C CA . LYS A 1 117 ? -6.007 -0.240 10.433 1.00 79.25 117 LYS A CA 1
ATOM 1005 C C . LYS A 1 117 ? -6.421 0.692 11.568 1.00 79.25 117 LYS A C 1
ATOM 1007 O O . LYS A 1 117 ? -7.449 0.445 12.173 1.00 79.25 117 LYS A O 1
ATOM 1012 N N . ASN A 1 118 ? -5.634 1.725 11.861 1.00 77.75 118 ASN A N 1
ATOM 1013 C CA 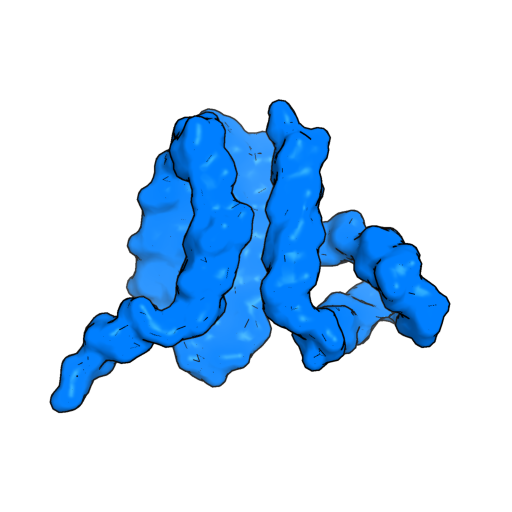. ASN A 1 118 ? -5.967 2.704 12.899 1.00 77.75 118 ASN A CA 1
ATOM 1014 C C . ASN A 1 118 ? -7.066 3.687 12.461 1.00 77.75 118 ASN A C 1
ATOM 1016 O O . ASN A 1 118 ? -7.677 4.332 13.309 1.00 77.75 118 ASN A O 1
ATOM 1020 N N . ALA A 1 119 ? -7.267 3.847 11.152 1.00 71.00 119 ALA A N 1
ATOM 1021 C CA . ALA A 1 119 ? -8.259 4.748 10.576 1.00 71.00 119 ALA A CA 1
ATOM 1022 C C . ALA A 1 119 ? -9.595 4.063 10.225 1.00 71.00 119 ALA A C 1
ATOM 1024 O O . ALA A 1 119 ? -10.582 4.768 10.000 1.00 71.00 119 ALA A O 1
ATOM 1025 N N . LEU A 1 120 ? -9.608 2.726 10.141 1.00 71.75 120 LEU A N 1
ATOM 1026 C CA . LEU A 1 120 ? -10.802 1.880 10.008 1.00 71.75 120 LEU A CA 1
ATOM 1027 C C . LEU A 1 120 ? -11.523 1.723 11.348 1.00 71.75 120 LEU A C 1
ATOM 1029 O O . LEU A 1 120 ? -12.774 1.749 11.313 1.00 71.75 120 LEU A O 1
#

Foldseek 3Di:
DDPVVVVVPDPLVVLLCVLCVVLVVVPWDWDWDDDPQKIWIWTDDDQWIWIWMDGVVRPQIATWTGHRPDIDHVLVCVVVLCVVVVPDDDDRPVSSVVSSVPPDSNVSSNSVSVVVVVSD

Radius of gyration: 14.93 Å; chains: 1; bounding box: 37×31×42 Å

Secondary structure (DSSP, 8-state):
--HHHHGGG-HHHHHHHHHHHHHHHTT-EEEEEEETTEEEEEEEETTEEEEEEEETT-PPPEEEEEETTEEE-GGGGHHHHHHHSTTPPP-HHHHHHHHHHHS-HHHHHHHHHHHHHHH-